Protein AF-A0A6A7M0Q8-F1 (afdb_monomer)

pLDDT: mean 86.92, std 11.74, range [56.19, 98.5]

Foldseek 3Di:
DVVLVVLLVVLVVLLVVLQVVLVVLVLVLLQLVLVVCVPPDDDPVRCVSSVPDDNDPPDDVVVSVVSVVVSVVSSVVSNVSSVVSVVVSVVD

Structure (mmCIF, N/CA/C/O backbone):
data_AF-A0A6A7M0Q8-F1
#
_entry.id   AF-A0A6A7M0Q8-F1
#
loop_
_atom_site.group_PDB
_atom_site.id
_atom_site.type_symbol
_atom_site.label_atom_id
_atom_site.label_alt_id
_atom_site.label_comp_id
_atom_site.label_asym_id
_atom_site.label_entity_id
_atom_site.label_seq_id
_atom_site.pdbx_PDB_ins_code
_atom_site.Cartn_x
_atom_site.Cartn_y
_atom_site.Cartn_z
_atom_site.occupancy
_atom_site.B_iso_or_equiv
_atom_site.auth_seq_id
_atom_site.auth_comp_id
_atom_site.auth_asym_id
_atom_site.auth_atom_id
_atom_site.pdbx_PDB_model_num
ATOM 1 N N . MET A 1 1 ? -14.020 5.997 28.260 1.00 78.06 1 MET A N 1
ATOM 2 C CA . MET A 1 1 ? -14.130 7.052 27.226 1.00 78.06 1 MET A CA 1
ATOM 3 C C . MET A 1 1 ? -12.767 7.541 26.744 1.00 78.06 1 MET A C 1
ATOM 5 O O . MET A 1 1 ? -12.509 7.409 25.559 1.00 78.06 1 MET A O 1
ATOM 9 N N . PHE A 1 2 ? -11.872 8.031 27.618 1.00 91.81 2 PHE A N 1
ATOM 10 C CA . PHE A 1 2 ? -10.529 8.487 27.205 1.00 91.81 2 PHE A CA 1
ATOM 11 C C . PHE A 1 2 ? -9.692 7.389 26.515 1.00 91.81 2 PHE A C 1
ATOM 13 O O . PHE A 1 2 ? -9.184 7.612 25.423 1.00 91.81 2 PHE A O 1
ATOM 20 N N . GLN A 1 3 ? -9.635 6.179 27.087 1.00 93.06 3 GLN A N 1
ATOM 21 C CA . GLN A 1 3 ? -8.931 5.039 26.475 1.00 93.06 3 GLN A CA 1
ATOM 22 C C . GLN A 1 3 ? -9.515 4.630 25.118 1.00 93.06 3 GLN A C 1
ATOM 24 O O . GLN A 1 3 ? -8.763 4.440 24.174 1.00 93.06 3 GLN A O 1
ATOM 29 N N . THR A 1 4 ? -10.843 4.542 24.996 1.00 93.25 4 THR A N 1
ATOM 30 C CA . THR A 1 4 ? -11.513 4.220 23.725 1.00 93.25 4 THR A CA 1
ATOM 31 C C . THR A 1 4 ? -11.145 5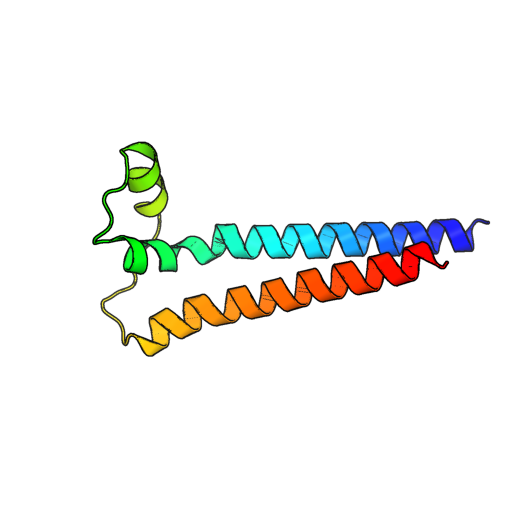.227 22.635 1.00 93.25 4 THR A C 1
ATOM 33 O O . THR A 1 4 ? -10.736 4.840 21.546 1.00 93.25 4 THR A O 1
ATOM 36 N N . LEU A 1 5 ? -11.211 6.526 22.948 1.00 95.38 5 LEU A N 1
ATOM 37 C CA . LEU A 1 5 ? -10.860 7.587 22.005 1.00 95.38 5 LEU A CA 1
ATOM 38 C C . LEU A 1 5 ? -9.378 7.532 21.607 1.00 95.38 5 LEU A C 1
ATOM 40 O O . LEU A 1 5 ? -9.045 7.695 20.433 1.00 95.38 5 LEU A O 1
ATOM 44 N N . GLN A 1 6 ? -8.493 7.268 22.571 1.00 96.44 6 GLN A N 1
ATOM 45 C CA . GLN A 1 6 ? -7.064 7.102 22.320 1.00 96.44 6 GLN A CA 1
ATOM 46 C C . GLN A 1 6 ? -6.796 5.919 21.380 1.00 96.44 6 GLN A C 1
ATOM 48 O O . GLN A 1 6 ? -6.064 6.075 20.404 1.00 96.44 6 GLN A O 1
ATOM 53 N N . THR A 1 7 ? -7.421 4.764 21.622 1.00 95.88 7 THR A N 1
ATOM 54 C CA . THR A 1 7 ? -7.266 3.581 20.766 1.00 95.88 7 THR A CA 1
ATOM 55 C C . THR A 1 7 ? -7.777 3.834 19.349 1.00 95.88 7 THR A C 1
ATOM 57 O O . THR A 1 7 ? -7.053 3.573 18.390 1.00 95.88 7 THR A O 1
ATOM 60 N 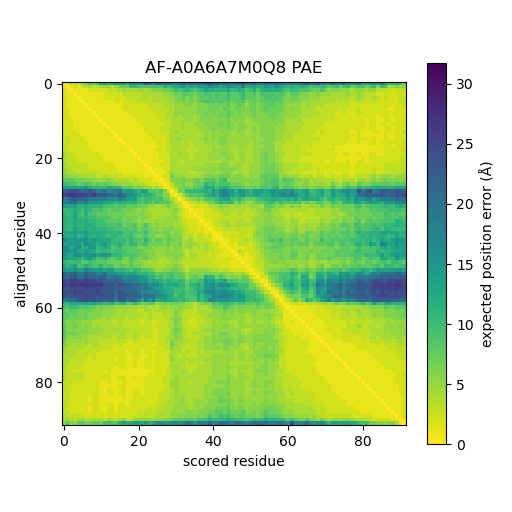N . LEU A 1 8 ? -8.976 4.407 19.197 1.00 96.81 8 LEU A N 1
ATOM 61 C CA . LEU A 1 8 ? -9.531 4.738 17.880 1.00 96.81 8 LEU A CA 1
ATOM 62 C C . LEU A 1 8 ? -8.640 5.723 17.115 1.00 96.81 8 LEU A C 1
ATOM 64 O O . LEU A 1 8 ? -8.413 5.551 15.920 1.00 96.81 8 LEU A O 1
ATOM 68 N N . THR A 1 9 ? -8.071 6.716 17.803 1.00 97.31 9 THR A N 1
ATOM 69 C CA . THR A 1 9 ? -7.151 7.685 17.188 1.00 97.31 9 THR A CA 1
ATOM 70 C C . THR A 1 9 ? -5.897 7.000 16.642 1.00 97.31 9 THR A C 1
ATOM 72 O O . THR A 1 9 ? -5.484 7.278 15.517 1.00 97.31 9 THR A O 1
ATOM 75 N N . ILE A 1 10 ? -5.310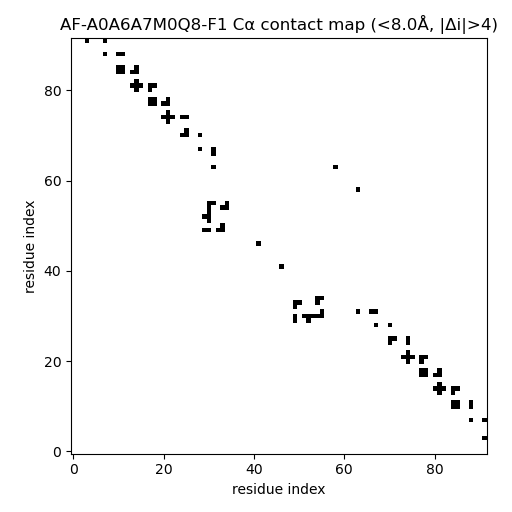 6.073 17.405 1.00 97.19 10 ILE A N 1
ATOM 76 C CA . ILE A 1 10 ? -4.130 5.310 16.973 1.00 97.19 10 ILE A CA 1
ATOM 77 C C . ILE A 1 10 ? -4.460 4.445 15.751 1.00 97.19 10 ILE A C 1
ATOM 79 O O . ILE A 1 10 ? -3.678 4.409 14.798 1.00 97.19 10 ILE A O 1
ATOM 83 N N . LEU A 1 11 ? -5.620 3.781 15.744 1.00 97.81 11 LEU A N 1
ATOM 84 C CA . LEU A 1 11 ? -6.048 2.954 14.615 1.00 97.81 11 LEU A CA 1
ATOM 85 C C . LEU A 1 11 ? -6.249 3.798 13.351 1.00 97.81 11 LEU A C 1
ATOM 87 O O . LEU A 1 11 ? -5.695 3.464 12.306 1.00 97.81 11 LEU A O 1
ATOM 91 N N . LEU A 1 12 ? -6.949 4.930 13.452 1.00 98.00 12 LEU A N 1
ATOM 92 C CA . LEU A 1 12 ? -7.171 5.842 12.325 1.00 98.00 12 LEU A CA 1
ATOM 93 C C . LEU A 1 12 ? -5.865 6.423 11.772 1.00 98.00 12 LEU A C 1
ATOM 95 O O . LEU A 1 12 ? -5.676 6.459 10.555 1.00 98.00 12 LEU A O 1
ATOM 99 N N . ALA A 1 13 ? -4.940 6.826 12.647 1.00 98.19 13 ALA A N 1
ATOM 100 C CA . ALA A 1 13 ? -3.616 7.277 12.228 1.00 98.19 13 ALA A CA 1
ATOM 101 C C . ALA A 1 13 ? -2.858 6.170 11.473 1.00 98.19 13 ALA A C 1
ATOM 103 O O . ALA A 1 13 ? -2.306 6.418 10.402 1.00 98.19 13 ALA A O 1
ATOM 104 N N . SER A 1 14 ? -2.892 4.937 11.984 1.00 97.81 14 SER A N 1
ATOM 105 C CA . SER A 1 14 ? -2.221 3.785 11.367 1.00 97.81 14 SER A CA 1
ATOM 106 C C . SER A 1 14 ? -2.796 3.452 9.984 1.00 97.81 14 SER A C 1
ATOM 108 O O . SER A 1 14 ? -2.038 3.236 9.038 1.00 97.81 14 SER A O 1
ATOM 110 N N . ILE A 1 15 ? -4.127 3.479 9.845 1.00 98.38 15 ILE A N 1
ATOM 111 C CA . ILE A 1 15 ? -4.850 3.299 8.574 1.00 98.38 15 ILE A CA 1
ATOM 112 C C . ILE A 1 15 ? -4.384 4.341 7.553 1.00 98.38 15 ILE A C 1
ATOM 114 O O . ILE A 1 15 ? -3.974 3.992 6.443 1.00 98.38 15 ILE A O 1
ATOM 118 N N . GLY A 1 16 ? -4.404 5.620 7.942 1.00 98.25 16 GLY A N 1
ATOM 119 C CA . GLY A 1 16 ? -3.995 6.724 7.077 1.00 98.25 16 GLY A CA 1
ATOM 120 C C . GLY A 1 16 ? -2.533 6.618 6.643 1.00 98.25 16 GLY A C 1
ATOM 121 O O . GLY A 1 16 ? -2.224 6.806 5.465 1.00 98.25 16 GLY A O 1
ATOM 122 N N . MET A 1 17 ? -1.637 6.253 7.563 1.00 98.31 17 MET A N 1
ATOM 123 C CA . MET A 1 17 ? -0.219 6.038 7.263 1.00 98.31 17 MET A CA 1
ATOM 124 C C . MET A 1 17 ? -0.007 4.887 6.277 1.00 98.31 17 MET A C 1
ATOM 126 O O . MET A 1 17 ? 0.722 5.059 5.301 1.00 98.31 17 MET A O 1
ATOM 130 N N . ALA A 1 18 ? -0.661 3.742 6.488 1.00 98.19 18 ALA A N 1
ATOM 131 C CA . ALA A 1 18 ? -0.538 2.585 5.605 1.00 98.19 18 ALA A CA 1
ATOM 132 C C . ALA A 1 18 ? -1.024 2.897 4.178 1.00 98.19 18 ALA A C 1
ATOM 134 O O . ALA A 1 18 ? -0.316 2.613 3.211 1.00 98.19 18 ALA A O 1
ATOM 135 N N . LEU A 1 19 ? -2.181 3.559 4.041 1.00 97.94 19 LEU A N 1
ATOM 136 C CA . LEU A 1 19 ? -2.717 3.967 2.736 1.00 97.94 19 LEU A CA 1
ATOM 137 C C . LEU A 1 19 ? -1.829 5.005 2.044 1.00 97.94 19 LEU A C 1
ATOM 139 O O . LEU A 1 19 ? -1.590 4.907 0.838 1.00 97.94 19 LEU A O 1
ATOM 143 N N . SER A 1 20 ? -1.312 5.978 2.798 1.00 97.62 20 SER A N 1
ATOM 144 C CA . SER A 1 20 ? -0.411 7.005 2.264 1.00 97.62 20 SER A CA 1
ATOM 145 C C . SER A 1 20 ? 0.892 6.387 1.762 1.00 97.62 20 SER A C 1
ATOM 147 O O . SER A 1 20 ? 1.355 6.721 0.672 1.00 97.62 20 SER A O 1
ATOM 149 N N . LEU A 1 21 ? 1.459 5.440 2.515 1.00 96.50 21 LEU A N 1
ATOM 150 C CA . LEU A 1 21 ? 2.673 4.736 2.119 1.00 96.50 21 LEU A CA 1
ATOM 151 C C . LEU A 1 21 ? 2.441 3.852 0.885 1.00 96.50 21 LEU A C 1
ATOM 153 O O . LEU A 1 21 ? 3.278 3.850 -0.014 1.00 96.50 21 LEU A O 1
ATOM 157 N N . ALA A 1 22 ? 1.298 3.166 0.784 1.00 95.38 22 ALA A N 1
ATOM 158 C CA . ALA A 1 22 ? 0.955 2.385 -0.405 1.00 95.38 22 ALA A CA 1
ATOM 159 C C . ALA A 1 22 ? 0.893 3.263 -1.673 1.00 95.38 22 ALA A C 1
ATOM 161 O O . ALA A 1 22 ? 1.446 2.901 -2.716 1.00 95.38 22 ALA A O 1
ATOM 162 N N . HIS A 1 23 ? 0.299 4.457 -1.574 1.00 92.88 23 HIS A N 1
ATOM 163 C CA . HIS A 1 23 ? 0.272 5.425 -2.676 1.00 92.88 23 HIS A CA 1
ATOM 164 C C . HIS A 1 23 ? 1.659 5.996 -2.983 1.00 92.88 23 HIS A C 1
ATOM 166 O O . HIS A 1 23 ? 2.021 6.134 -4.151 1.00 92.88 23 HIS A O 1
ATOM 172 N N . ALA A 1 24 ? 2.457 6.291 -1.956 1.00 92.19 24 ALA A N 1
ATOM 173 C CA . ALA A 1 24 ? 3.828 6.749 -2.143 1.00 92.19 24 ALA A CA 1
ATOM 174 C C . ALA A 1 24 ? 4.664 5.702 -2.897 1.00 92.19 24 ALA A C 1
ATOM 176 O O . ALA A 1 24 ? 5.361 6.050 -3.845 1.00 92.19 24 ALA A O 1
ATOM 177 N N . ILE A 1 25 ? 4.540 4.416 -2.552 1.00 90.81 25 ILE A N 1
ATOM 178 C CA . ILE A 1 25 ? 5.230 3.324 -3.254 1.00 90.81 25 ILE A CA 1
ATOM 179 C C . ILE A 1 25 ? 4.811 3.266 -4.729 1.00 90.81 25 ILE A C 1
ATOM 181 O O . ILE A 1 25 ? 5.675 3.133 -5.595 1.00 90.81 25 ILE A O 1
ATOM 185 N N . TYR A 1 26 ? 3.517 3.411 -5.036 1.00 83.81 26 TYR A N 1
ATOM 186 C CA . TYR A 1 26 ? 3.037 3.432 -6.423 1.00 83.81 26 TYR A CA 1
ATOM 187 C C . TYR A 1 26 ? 3.693 4.546 -7.244 1.00 83.81 26 TYR A C 1
ATOM 189 O O . TYR A 1 26 ? 4.212 4.293 -8.330 1.00 83.81 26 TYR A O 1
ATOM 197 N N . TRP A 1 27 ? 3.704 5.769 -6.711 1.00 78.88 27 TRP A N 1
ATOM 198 C CA . TRP A 1 27 ? 4.212 6.930 -7.435 1.00 78.88 27 TRP A CA 1
ATOM 199 C C . T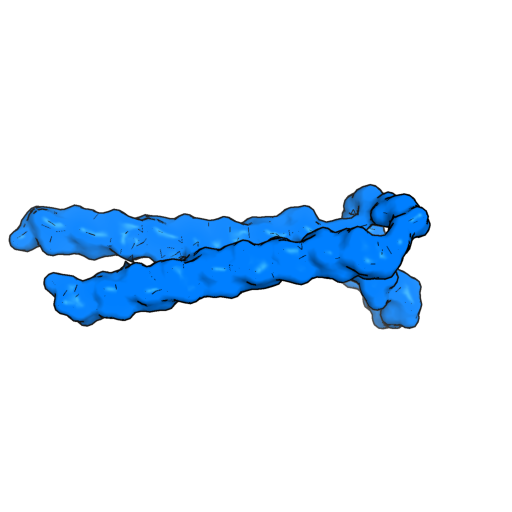RP A 1 27 ? 5.737 7.008 -7.481 1.00 78.88 27 TRP A C 1
ATOM 201 O O . TRP A 1 27 ? 6.281 7.520 -8.455 1.00 78.88 27 TRP A O 1
ATOM 211 N N . VAL A 1 28 ? 6.443 6.499 -6.470 1.00 77.19 28 VAL A N 1
ATOM 212 C CA . VAL A 1 28 ? 7.913 6.571 -6.401 1.00 77.19 28 VAL A CA 1
ATOM 213 C C . VAL A 1 28 ? 8.579 5.434 -7.177 1.00 77.19 28 VAL A C 1
ATOM 215 O O . VAL A 1 28 ? 9.646 5.635 -7.754 1.00 77.19 28 VAL A O 1
ATOM 218 N N . VAL A 1 29 ? 7.951 4.255 -7.277 1.00 72.00 29 VAL A N 1
ATOM 219 C CA . VAL A 1 29 ? 8.501 3.121 -8.049 1.00 72.00 29 VAL A CA 1
ATOM 220 C C . VAL A 1 29 ? 8.081 3.154 -9.534 1.00 72.00 29 VAL A C 1
ATOM 222 O O . VAL A 1 29 ? 8.185 2.181 -10.282 1.00 72.00 29 VAL A O 1
ATOM 225 N N . THR A 1 30 ? 7.753 4.349 -10.020 1.00 57.97 30 THR A N 1
ATOM 226 C CA . THR A 1 30 ? 7.427 4.673 -11.414 1.00 57.97 30 THR A CA 1
ATOM 227 C C . THR A 1 30 ? 8.518 4.458 -12.483 1.00 57.97 30 THR A C 1
ATOM 229 O O . THR A 1 30 ? 8.118 4.376 -13.648 1.00 57.97 30 THR A O 1
ATOM 232 N N . PRO A 1 31 ? 9.840 4.266 -12.230 1.00 56.19 31 PRO A N 1
ATOM 233 C CA . PRO A 1 31 ? 10.785 4.100 -13.343 1.00 56.19 31 PRO A CA 1
ATOM 234 C C . PRO A 1 31 ? 10.708 2.731 -14.041 1.00 56.19 31 PRO A C 1
ATOM 236 O O . PRO A 1 31 ? 11.426 2.501 -15.012 1.00 56.19 31 PRO A O 1
ATOM 239 N N . VAL A 1 32 ? 9.839 1.819 -13.594 1.00 60.78 32 VAL A N 1
ATOM 240 C CA . VAL A 1 32 ? 9.595 0.551 -14.297 1.00 60.78 32 VAL A CA 1
ATOM 241 C C . VAL A 1 32 ? 8.558 0.717 -15.419 1.00 60.78 32 VAL A C 1
ATOM 243 O O . VAL A 1 32 ? 8.705 0.112 -16.479 1.00 60.78 32 VAL A O 1
ATOM 246 N N . ASN A 1 33 ? 7.575 1.615 -15.268 1.00 70.44 33 ASN A N 1
ATOM 247 C CA . ASN A 1 33 ? 6.548 1.842 -16.294 1.00 70.44 33 ASN A CA 1
ATOM 248 C C . ASN A 1 33 ? 7.127 2.347 -17.618 1.00 70.44 33 ASN A C 1
ATOM 250 O O . ASN A 1 33 ? 6.631 1.974 -18.672 1.00 70.44 33 ASN A O 1
ATOM 254 N N . LYS A 1 34 ? 8.208 3.133 -17.583 1.00 75.88 34 LYS A N 1
ATOM 255 C CA . LYS A 1 34 ? 8.887 3.619 -18.793 1.00 75.88 34 LYS A CA 1
ATOM 256 C C . LYS A 1 34 ? 9.321 2.483 -19.726 1.00 75.88 34 LYS A C 1
ATOM 258 O O . LYS A 1 34 ? 9.216 2.624 -20.938 1.00 75.88 34 LYS A O 1
ATOM 263 N N . VAL A 1 35 ? 9.795 1.363 -19.171 1.00 78.50 35 VAL A N 1
ATOM 264 C CA . VAL A 1 35 ? 10.214 0.194 -19.963 1.00 78.50 35 VAL A CA 1
ATOM 265 C C . VAL A 1 35 ? 9.007 -0.540 -20.546 1.00 78.50 35 VAL A C 1
ATOM 267 O O . VAL A 1 35 ? 9.057 -0.962 -21.697 1.00 78.50 35 VAL A O 1
ATOM 270 N N . TRP A 1 36 ? 7.924 -0.666 -19.776 1.00 80.12 36 TRP A N 1
ATOM 271 C CA . TRP A 1 36 ? 6.705 -1.359 -20.209 1.00 80.12 36 TRP A CA 1
ATOM 272 C C . TRP A 1 36 ? 5.863 -0.554 -21.205 1.00 80.12 36 TRP A C 1
ATOM 274 O O . TRP A 1 36 ? 5.189 -1.142 -22.039 1.00 80.12 36 TRP A O 1
ATOM 284 N N . LEU A 1 37 ? 5.916 0.778 -21.13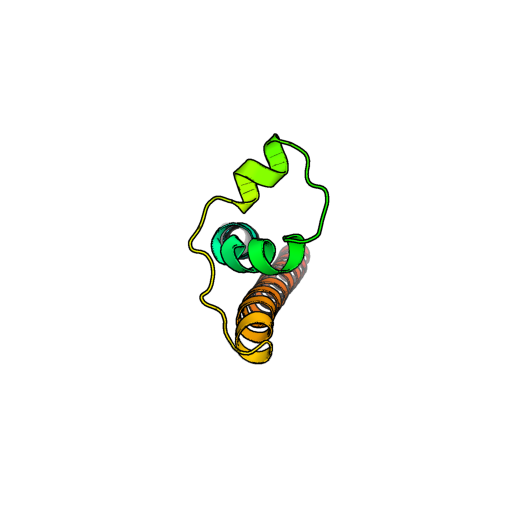9 1.00 83.25 37 LEU A N 1
ATOM 285 C CA . LEU A 1 37 ? 5.124 1.688 -21.974 1.00 83.25 37 LEU A CA 1
ATOM 286 C C . LEU A 1 37 ? 5.880 2.206 -23.208 1.00 83.25 37 LEU A C 1
ATOM 288 O O . LEU A 1 37 ? 5.369 3.070 -23.914 1.00 83.25 37 LEU A O 1
ATOM 292 N N . LYS A 1 38 ? 7.098 1.720 -23.473 1.00 80.62 38 LYS A N 1
ATOM 293 C CA . LYS A 1 38 ? 7.976 2.252 -24.534 1.00 80.62 38 LYS A CA 1
ATOM 294 C C . LYS A 1 38 ? 7.391 2.147 -25.950 1.00 80.62 38 LYS A C 1
ATOM 296 O O . LYS A 1 38 ? 7.699 2.989 -26.786 1.00 80.62 38 LYS A O 1
ATOM 301 N N . ASP A 1 39 ? 6.562 1.134 -26.194 1.00 85.75 39 ASP A N 1
ATOM 302 C CA . ASP A 1 39 ? 5.934 0.865 -27.493 1.00 85.75 39 ASP A CA 1
ATOM 303 C C . ASP A 1 39 ? 4.469 1.347 -27.538 1.00 85.75 39 ASP A C 1
ATOM 305 O O . ASP A 1 39 ? 3.783 1.184 -28.548 1.00 85.75 39 ASP A O 1
ATOM 309 N N . GLU A 1 40 ? 3.986 1.961 -26.451 1.00 88.19 40 GLU A N 1
ATOM 310 C CA . GLU A 1 40 ? 2.617 2.454 -26.332 1.00 88.19 40 GLU A CA 1
ATOM 311 C C . GLU A 1 40 ? 2.497 3.888 -26.866 1.00 88.19 40 GLU A C 1
ATOM 313 O O . GLU A 1 40 ? 3.371 4.737 -26.660 1.00 88.19 40 GLU A O 1
ATOM 318 N N . LYS A 1 41 ? 1.383 4.200 -27.539 1.00 88.56 41 LYS A N 1
ATOM 319 C CA . LYS A 1 41 ? 1.137 5.547 -28.076 1.00 88.56 41 LYS A CA 1
ATOM 320 C C . LYS A 1 41 ? 0.604 6.471 -26.986 1.00 88.56 41 LYS A C 1
ATOM 322 O O . LYS A 1 41 ? -0.594 6.727 -26.898 1.00 88.56 41 LYS A O 1
ATOM 327 N N . LEU A 1 42 ? 1.513 6.992 -26.171 1.00 87.56 42 LEU A N 1
ATOM 328 C CA . LEU A 1 42 ? 1.186 7.984 -25.150 1.00 87.56 42 LEU A CA 1
ATOM 329 C C . LEU A 1 42 ? 0.953 9.371 -25.765 1.00 87.56 42 LEU A C 1
ATOM 331 O O . LEU A 1 42 ? 1.602 9.767 -26.736 1.00 87.56 42 LEU A O 1
ATOM 335 N N . ASP A 1 43 ? 0.042 10.135 -25.164 1.00 90.44 43 ASP A N 1
ATOM 336 C CA . ASP A 1 43 ? -0.125 11.551 -25.468 1.00 90.44 43 ASP A CA 1
ATOM 337 C C . ASP A 1 43 ? 1.074 12.372 -24.951 1.00 90.44 43 ASP A C 1
ATOM 339 O O . ASP A 1 43 ? 1.962 11.878 -24.251 1.00 90.44 43 ASP A O 1
ATOM 343 N N . ARG A 1 44 ? 1.135 13.662 -25.301 1.00 87.25 44 ARG A N 1
ATOM 344 C CA . ARG A 1 44 ? 2.291 14.508 -24.957 1.00 87.25 44 ARG A CA 1
ATOM 345 C C . ARG A 1 44 ? 2.517 14.610 -23.442 1.00 87.25 44 ARG A C 1
ATOM 347 O O . ARG A 1 44 ? 3.669 14.634 -23.001 1.00 87.25 44 ARG A O 1
ATOM 354 N N . ALA A 1 45 ? 1.438 14.688 -22.663 1.00 86.12 45 ALA A N 1
ATOM 355 C CA . ALA A 1 45 ? 1.500 14.792 -21.210 1.00 86.12 45 ALA A CA 1
ATOM 356 C C . ALA A 1 45 ? 1.982 13.477 -20.576 1.00 86.12 45 ALA A C 1
ATOM 358 O O . ALA A 1 45 ? 2.954 13.493 -19.820 1.00 86.12 45 ALA A O 1
ATOM 359 N N . GLY A 1 46 ? 1.376 12.343 -20.940 1.00 81.12 46 GLY A N 1
ATOM 360 C CA . GLY A 1 46 ? 1.761 11.017 -20.462 1.00 81.12 46 GLY A CA 1
ATOM 361 C C . GLY A 1 46 ? 3.184 10.643 -20.866 1.00 81.12 46 GLY A C 1
ATOM 362 O O . GLY A 1 46 ? 3.971 10.213 -20.023 1.00 81.12 46 GLY A O 1
ATOM 363 N N . GLY A 1 47 ? 3.565 10.895 -22.121 1.00 83.06 47 GLY A N 1
ATOM 364 C CA . GLY A 1 47 ? 4.925 10.654 -22.605 1.00 83.06 47 GLY A CA 1
ATOM 365 C C . GLY A 1 47 ? 5.976 11.452 -21.828 1.00 83.06 47 GLY A C 1
ATOM 366 O O . GLY A 1 47 ? 7.010 10.905 -21.456 1.00 83.06 47 GLY A O 1
ATOM 367 N N . SER A 1 48 ? 5.693 12.719 -21.504 1.00 83.88 48 SER A N 1
ATOM 368 C CA . SER A 1 48 ? 6.602 13.552 -20.699 1.00 83.88 48 SER A CA 1
ATOM 369 C C . SER A 1 48 ? 6.689 13.080 -19.244 1.00 83.88 48 SER A C 1
ATOM 371 O O . SER A 1 48 ? 7.777 13.060 -18.672 1.00 83.88 48 SER A O 1
ATOM 373 N N . PHE A 1 49 ? 5.562 12.662 -18.658 1.00 80.31 49 PHE A N 1
ATOM 374 C CA . PHE A 1 49 ? 5.506 12.139 -17.293 1.00 80.31 49 PHE A CA 1
ATOM 375 C C . PHE A 1 49 ? 6.335 10.856 -17.138 1.00 80.31 49 PHE A C 1
ATOM 377 O O . PHE A 1 49 ? 7.178 10.777 -16.249 1.00 80.31 49 PHE A O 1
ATOM 384 N N . PHE A 1 50 ? 6.165 9.880 -18.035 1.00 78.75 50 PHE A N 1
ATOM 385 C CA . PHE A 1 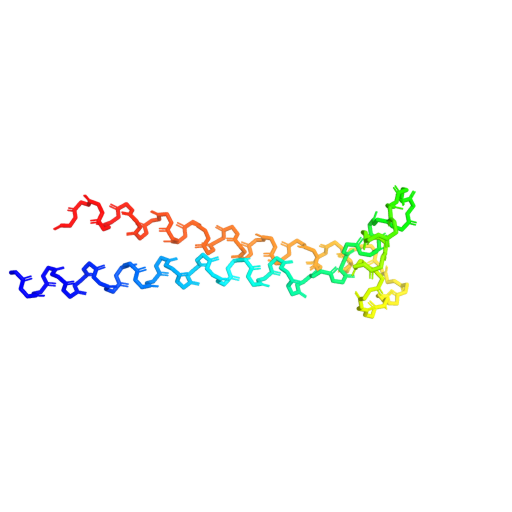50 ? 6.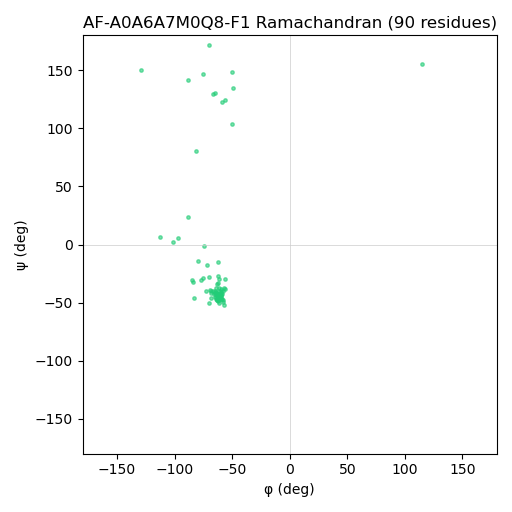906 8.613 -17.983 1.00 78.75 50 PHE A CA 1
ATOM 386 C C . PHE A 1 50 ? 8.335 8.706 -18.538 1.00 78.75 50 PHE A C 1
ATOM 388 O O . PHE A 1 50 ? 9.149 7.815 -18.294 1.00 78.75 50 PHE A O 1
ATOM 395 N N . ALA A 1 51 ? 8.681 9.778 -19.261 1.00 75.31 51 ALA A N 1
ATOM 396 C CA . ALA A 1 51 ? 10.063 10.047 -19.650 1.00 75.31 51 ALA A CA 1
ATOM 397 C C . ALA A 1 51 ? 10.938 10.457 -18.454 1.00 75.31 51 ALA A C 1
ATOM 399 O O . ALA A 1 51 ? 12.145 10.187 -18.485 1.00 75.31 51 ALA A O 1
ATOM 400 N N . ALA A 1 52 ? 10.346 11.065 -17.417 1.00 71.62 52 ALA A N 1
ATOM 401 C CA . ALA A 1 52 ? 11.029 11.438 -16.184 1.00 71.62 52 ALA A CA 1
ATOM 402 C C . ALA A 1 52 ? 11.471 10.188 -15.399 1.00 71.62 52 ALA A C 1
ATOM 404 O O . ALA A 1 52 ? 10.692 9.269 -15.165 1.00 71.62 52 ALA A O 1
ATOM 405 N N . GLY A 1 53 ? 12.744 10.149 -15.001 1.00 63.84 53 GLY A N 1
ATOM 406 C CA . GLY A 1 53 ? 13.364 8.997 -14.338 1.00 63.84 53 GLY A CA 1
ATOM 407 C C . GLY A 1 53 ? 14.476 8.356 -15.172 1.00 63.84 53 GLY A C 1
ATOM 408 O O . GLY A 1 53 ? 14.522 8.481 -16.403 1.00 63.84 53 GLY A O 1
ATOM 409 N N . SER A 1 54 ? 15.412 7.682 -14.499 1.00 59.22 54 SER A N 1
ATOM 410 C CA . SER A 1 54 ? 16.500 6.988 -15.187 1.00 59.22 54 SER A CA 1
ATOM 411 C C . SER A 1 54 ? 15.927 5.853 -16.033 1.00 59.22 54 SER A C 1
ATOM 413 O O . SER A 1 54 ? 15.112 5.054 -15.567 1.00 59.22 54 SER A O 1
ATOM 415 N N . ALA A 1 55 ? 16.335 5.788 -17.303 1.00 58.50 55 ALA A N 1
ATOM 416 C CA . ALA A 1 55 ? 16.112 4.579 -18.078 1.00 58.50 55 ALA A CA 1
ATOM 417 C C . ALA A 1 55 ? 16.829 3.447 -17.337 1.00 58.50 55 ALA A C 1
ATOM 419 O O . ALA A 1 55 ? 18.025 3.555 -17.054 1.00 58.50 55 ALA A O 1
ATOM 420 N N . ALA A 1 56 ? 16.096 2.395 -16.969 1.00 60.97 56 ALA A N 1
ATOM 421 C CA . ALA A 1 56 ? 16.751 1.175 -16.539 1.00 60.97 56 ALA A CA 1
ATOM 422 C C . ALA A 1 56 ? 17.668 0.753 -17.691 1.00 60.97 56 ALA A C 1
ATOM 424 O O . ALA A 1 56 ? 17.203 0.650 -18.828 1.00 60.97 56 ALA A O 1
ATOM 425 N N . ALA A 1 57 ? 18.963 0.583 -17.410 1.00 61.78 57 ALA A N 1
ATOM 426 C CA . ALA A 1 57 ? 19.879 -0.013 -18.371 1.00 61.78 57 ALA A CA 1
ATOM 427 C C . ALA A 1 57 ? 19.260 -1.318 -18.889 1.00 61.78 57 ALA A C 1
ATOM 429 O O . ALA A 1 57 ? 18.506 -1.965 -18.153 1.00 61.78 57 ALA A O 1
ATOM 430 N N . GLU A 1 58 ? 19.553 -1.670 -20.140 1.00 61.72 58 GLU A N 1
ATOM 431 C CA . GLU A 1 58 ? 19.126 -2.932 -20.738 1.00 61.72 58 GLU A CA 1
ATOM 432 C C . GLU A 1 58 ? 19.507 -4.068 -19.778 1.00 61.72 58 GLU A C 1
ATOM 434 O O . GLU A 1 58 ? 20.678 -4.367 -19.550 1.00 61.72 58 GLU A O 1
ATOM 439 N N . SER A 1 59 ? 18.501 -4.578 -19.073 1.00 69.81 59 SER A N 1
ATOM 440 C CA . SER A 1 59 ? 18.643 -5.468 -17.926 1.00 69.81 59 SER A CA 1
ATOM 441 C C . SER A 1 59 ? 17.749 -6.667 -18.154 1.00 69.81 59 SER A C 1
ATOM 443 O O . SER A 1 59 ? 16.726 -6.569 -18.834 1.00 69.81 59 SER A O 1
ATOM 445 N N . ASP A 1 60 ? 18.159 -7.807 -17.602 1.00 86.19 60 ASP A N 1
ATOM 446 C CA . ASP A 1 60 ? 17.393 -9.045 -17.678 1.00 86.19 60 ASP A CA 1
ATOM 447 C C . ASP A 1 60 ? 15.928 -8.791 -17.280 1.00 86.19 60 ASP A C 1
ATOM 449 O O . ASP A 1 60 ? 15.637 -8.121 -16.283 1.00 86.19 60 ASP A O 1
ATOM 453 N N . TRP A 1 61 ? 14.994 -9.328 -18.064 1.00 83.88 61 TRP A N 1
ATOM 454 C CA . TRP A 1 61 ? 13.559 -9.126 -17.881 1.00 83.88 61 TRP A CA 1
ATOM 455 C C . TRP A 1 61 ? 13.097 -9.542 -16.481 1.00 83.88 61 TRP A C 1
ATOM 457 O O . TRP A 1 61 ? 12.162 -8.950 -15.943 1.00 83.88 61 TRP A O 1
ATOM 467 N N . LYS A 1 62 ? 13.778 -10.517 -15.861 1.00 89.06 62 LYS A N 1
ATOM 468 C CA . LYS A 1 62 ? 13.513 -10.938 -14.479 1.00 89.06 62 LYS A CA 1
ATOM 469 C C . LYS A 1 62 ? 13.788 -9.815 -13.487 1.00 89.06 62 LYS A C 1
ATOM 471 O O . LYS A 1 62 ? 12.961 -9.558 -12.625 1.00 89.06 62 LYS A O 1
ATOM 476 N N . VAL A 1 63 ? 14.891 -9.086 -13.656 1.00 85.56 63 VAL A N 1
ATOM 477 C CA . VAL A 1 63 ? 15.241 -7.946 -12.795 1.00 85.56 63 VAL A CA 1
ATOM 478 C C . VAL A 1 63 ? 14.202 -6.834 -12.932 1.00 85.56 63 VAL A C 1
ATOM 480 O O . VAL A 1 63 ? 13.785 -6.242 -11.938 1.00 85.56 63 VAL A O 1
ATOM 483 N N . LEU A 1 64 ? 13.752 -6.556 -14.157 1.00 83.56 64 LEU A N 1
ATOM 484 C CA . LEU A 1 64 ? 12.714 -5.557 -14.416 1.00 83.56 64 LEU A CA 1
ATOM 485 C C . LEU A 1 64 ? 11.357 -5.961 -13.830 1.00 83.56 64 LEU A C 1
ATOM 487 O O . LEU A 1 64 ? 10.691 -5.128 -13.214 1.00 83.56 64 LEU A O 1
ATOM 491 N N . ARG A 1 65 ? 10.971 -7.234 -13.975 1.00 86.12 65 ARG A N 1
ATOM 492 C CA . ARG A 1 65 ? 9.762 -7.792 -13.363 1.00 86.12 65 ARG A CA 1
ATOM 493 C C . ARG A 1 65 ? 9.832 -7.717 -11.843 1.00 86.12 65 ARG A C 1
ATOM 495 O O . ARG A 1 65 ? 8.907 -7.195 -11.240 1.00 86.12 65 ARG A O 1
ATOM 502 N N . ASP A 1 66 ? 10.916 -8.174 -11.226 1.00 87.94 66 ASP A N 1
ATOM 503 C CA . ASP A 1 66 ? 11.027 -8.227 -9.765 1.00 87.94 66 ASP A CA 1
ATOM 504 C C . ASP A 1 66 ? 10.996 -6.809 -9.161 1.00 87.94 66 ASP A C 1
ATOM 506 O O . ASP A 1 66 ? 10.350 -6.572 -8.139 1.00 87.94 66 ASP A O 1
ATOM 510 N N . ARG A 1 67 ? 11.612 -5.826 -9.838 1.00 83.50 67 ARG A N 1
ATOM 511 C CA . ARG A 1 67 ? 11.515 -4.400 -9.470 1.00 83.50 67 ARG A CA 1
ATOM 512 C C . ARG A 1 67 ? 10.096 -3.845 -9.558 1.00 83.50 67 ARG A C 1
ATOM 514 O O . ARG A 1 67 ? 9.805 -2.873 -8.869 1.00 83.50 67 ARG A O 1
ATOM 521 N N . TRP A 1 68 ? 9.243 -4.410 -10.407 1.00 82.88 68 TRP A N 1
ATOM 522 C CA . TRP A 1 68 ? 7.826 -4.065 -10.474 1.00 82.88 68 TRP A CA 1
ATOM 523 C C . TRP A 1 68 ? 7.016 -4.820 -9.414 1.00 82.88 68 TRP A C 1
ATOM 525 O O . TRP A 1 68 ? 6.223 -4.209 -8.706 1.00 82.88 68 TRP A O 1
ATOM 535 N N . GLU A 1 69 ? 7.236 -6.124 -9.263 1.00 89.62 69 GLU A N 1
ATOM 536 C CA . GLU A 1 69 ? 6.420 -7.033 -8.452 1.00 89.62 69 GLU A CA 1
ATOM 537 C C . GLU A 1 69 ? 6.539 -6.760 -6.946 1.00 89.62 69 GLU A C 1
ATOM 539 O O . GLU A 1 69 ? 5.524 -6.627 -6.262 1.00 89.62 69 GLU A O 1
ATOM 544 N N . TRP A 1 70 ? 7.754 -6.578 -6.420 1.00 90.69 70 TRP A N 1
ATOM 545 C CA . TRP A 1 70 ? 7.968 -6.360 -4.983 1.00 90.69 70 TRP A CA 1
ATOM 546 C C . TRP A 1 70 ? 7.254 -5.121 -4.414 1.00 90.69 70 TRP A C 1
ATOM 548 O O . TRP A 1 70 ? 6.595 -5.239 -3.378 1.00 90.69 70 TRP A O 1
ATOM 558 N N . PRO A 1 71 ? 7.308 -3.942 -5.064 1.00 90.06 71 PRO A N 1
ATOM 559 C CA . PRO A 1 71 ? 6.495 -2.792 -4.673 1.00 90.06 71 PRO A CA 1
ATOM 560 C C . PRO A 1 71 ? 4.989 -3.071 -4.670 1.00 90.06 71 PRO A C 1
ATOM 562 O O . PRO A 1 71 ? 4.286 -2.574 -3.793 1.00 90.06 71 PRO A O 1
ATOM 565 N N . HIS A 1 72 ? 4.479 -3.865 -5.618 1.00 90.81 72 HIS A N 1
ATOM 566 C CA . HIS A 1 72 ? 3.059 -4.233 -5.649 1.00 90.81 72 HIS A CA 1
ATOM 567 C C . HIS A 1 72 ? 2.694 -5.143 -4.476 1.00 90.81 72 HIS A C 1
ATOM 569 O O . HIS A 1 72 ? 1.679 -4.907 -3.824 1.00 90.81 72 HIS A O 1
ATOM 575 N N . VAL A 1 73 ? 3.550 -6.114 -4.147 1.00 95.12 73 VAL A N 1
ATOM 576 C CA . VAL A 1 73 ? 3.383 -6.955 -2.954 1.00 95.12 73 VAL A CA 1
ATOM 577 C C . VAL A 1 73 ? 3.390 -6.099 -1.685 1.00 95.12 73 VAL A C 1
ATOM 579 O O . VAL A 1 73 ? 2.493 -6.228 -0.855 1.00 95.12 73 VAL A O 1
ATOM 582 N N . ALA A 1 74 ? 4.345 -5.175 -1.548 1.00 95.12 74 ALA A N 1
ATOM 583 C CA . ALA A 1 74 ? 4.418 -4.278 -0.395 1.00 95.12 74 ALA A CA 1
ATOM 584 C C . ALA A 1 74 ? 3.146 -3.427 -0.241 1.00 95.12 74 ALA A C 1
ATOM 586 O O . ALA A 1 74 ? 2.622 -3.288 0.864 1.00 95.12 74 ALA A O 1
ATOM 587 N N . ARG A 1 75 ? 2.610 -2.901 -1.348 1.00 95.38 75 ARG A N 1
ATOM 588 C CA . ARG A 1 75 ? 1.341 -2.161 -1.357 1.00 95.38 75 ARG A CA 1
ATOM 589 C C . ARG A 1 75 ? 0.164 -3.024 -0.931 1.00 95.38 75 ARG A C 1
ATOM 591 O O . ARG A 1 75 ? -0.578 -2.607 -0.051 1.00 95.38 75 ARG A O 1
ATOM 598 N N . ALA A 1 76 ? 0.037 -4.226 -1.488 1.00 96.62 76 ALA A N 1
ATOM 599 C CA . ALA A 1 76 ? -1.029 -5.152 -1.118 1.00 96.62 76 ALA A CA 1
ATOM 600 C C . ALA A 1 76 ? -0.997 -5.475 0.384 1.00 96.62 76 ALA A C 1
ATOM 602 O O . ALA A 1 76 ? -2.039 -5.501 1.035 1.00 96.62 76 ALA A O 1
ATOM 603 N N . VAL A 1 77 ? 0.197 -5.650 0.961 1.00 98.25 77 VAL A N 1
ATOM 604 C CA . VAL A 1 77 ? 0.364 -5.852 2.407 1.00 98.25 77 VAL A CA 1
ATOM 605 C C . VAL A 1 77 ? -0.078 -4.619 3.199 1.00 98.25 77 VAL A C 1
ATOM 607 O O . VAL A 1 77 ? -0.831 -4.760 4.158 1.00 98.25 77 VAL A O 1
ATOM 610 N N . LEU A 1 78 ? 0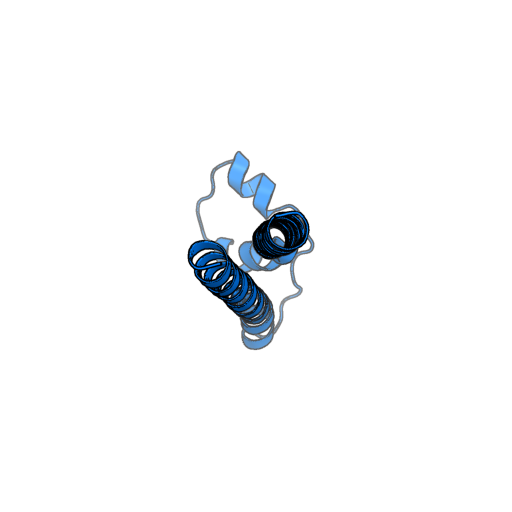.340 -3.411 2.809 1.00 98.25 78 LEU A N 1
ATOM 611 C CA . LEU A 1 78 ? -0.060 -2.172 3.491 1.00 98.25 78 LEU A CA 1
ATOM 612 C C . LEU A 1 78 ? -1.574 -1.930 3.424 1.00 98.25 78 LEU A C 1
ATOM 614 O O . LEU A 1 78 ? -2.188 -1.573 4.429 1.00 98.25 78 LEU A O 1
ATOM 618 N N . GLU A 1 79 ? -2.180 -2.153 2.261 1.00 98.00 79 GLU A N 1
ATOM 619 C CA . GLU A 1 79 ? -3.624 -2.029 2.052 1.00 98.00 79 GLU A CA 1
ATOM 620 C C . GLU A 1 79 ? -4.391 -3.078 2.875 1.00 98.00 79 GLU A C 1
ATOM 622 O O . GLU A 1 79 ? -5.383 -2.746 3.524 1.00 98.00 79 GLU A O 1
ATOM 627 N N . MET A 1 80 ? -3.886 -4.315 2.952 1.00 98.50 80 MET A N 1
ATOM 628 C CA . MET A 1 80 ? -4.457 -5.368 3.796 1.00 98.50 80 MET A CA 1
ATOM 629 C C . MET A 1 80 ? -4.367 -5.027 5.290 1.00 98.50 80 MET A C 1
ATOM 631 O O . MET A 1 80 ? -5.347 -5.173 6.017 1.00 98.50 80 MET A O 1
ATOM 635 N N . LEU A 1 81 ? -3.216 -4.537 5.761 1.00 98.38 81 LEU A N 1
ATOM 636 C CA . LEU A 1 81 ? -3.044 -4.101 7.151 1.00 98.38 81 LEU A CA 1
ATOM 637 C C . LEU A 1 81 ? -3.992 -2.948 7.497 1.00 98.38 81 LEU A C 1
ATOM 639 O O . LEU A 1 81 ? -4.576 -2.935 8.580 1.00 98.38 81 LEU A O 1
ATOM 643 N N . SER A 1 82 ? -4.178 -2.011 6.566 1.00 98.25 82 SER A N 1
ATOM 644 C CA . SER A 1 82 ? -5.133 -0.914 6.710 1.00 98.25 82 SER A CA 1
ATOM 645 C C . SER A 1 82 ? -6.574 -1.424 6.824 1.00 98.25 82 SER A C 1
ATOM 647 O O . SER A 1 82 ? -7.301 -1.017 7.730 1.00 98.25 82 SER A O 1
ATOM 649 N N . LEU A 1 83 ? -6.970 -2.383 5.979 1.00 98.19 83 LEU A N 1
ATOM 650 C CA . LEU A 1 83 ? -8.288 -3.017 6.050 1.00 98.19 83 LEU A CA 1
ATOM 651 C C . LEU A 1 83 ? -8.508 -3.728 7.392 1.00 98.19 83 LEU A C 1
ATOM 653 O O . LEU A 1 83 ? -9.549 -3.545 8.019 1.00 98.19 83 LEU A O 1
ATOM 657 N N . VAL A 1 84 ? -7.528 -4.503 7.860 1.00 98.25 84 VAL A N 1
ATOM 658 C CA . VAL A 1 84 ? -7.609 -5.187 9.160 1.00 98.25 84 VAL A CA 1
ATOM 659 C C . VAL A 1 84 ? -7.752 -4.174 10.297 1.00 98.25 84 VAL A C 1
ATOM 661 O O . VAL A 1 84 ? -8.630 -4.328 11.144 1.00 98.25 84 VAL A O 1
ATOM 664 N N . ALA A 1 85 ? -6.944 -3.111 10.303 1.00 97.62 85 ALA A N 1
ATOM 665 C CA . ALA A 1 85 ? -7.029 -2.057 11.311 1.00 97.62 85 ALA A CA 1
ATOM 666 C C . ALA A 1 85 ? -8.388 -1.337 11.290 1.00 97.62 85 ALA A C 1
ATOM 668 O O . ALA A 1 85 ? -8.927 -1.025 12.352 1.00 97.62 85 ALA A O 1
ATOM 669 N N . LEU A 1 86 ? -8.969 -1.121 10.105 1.00 98.19 86 LEU A N 1
ATOM 670 C CA . LEU A 1 86 ? -10.302 -0.539 9.952 1.00 98.19 86 LEU A CA 1
ATOM 671 C C . LEU A 1 86 ? -11.392 -1.449 10.527 1.00 98.19 86 LEU A C 1
ATOM 673 O O . LEU A 1 86 ? -12.259 -0.969 11.252 1.00 98.19 86 LEU A O 1
ATOM 677 N N . VAL A 1 87 ? -11.335 -2.753 10.246 1.00 98.19 87 VAL A N 1
ATOM 678 C CA . VAL A 1 87 ? -12.283 -3.730 10.806 1.00 98.19 87 VAL A CA 1
ATOM 679 C C . VAL A 1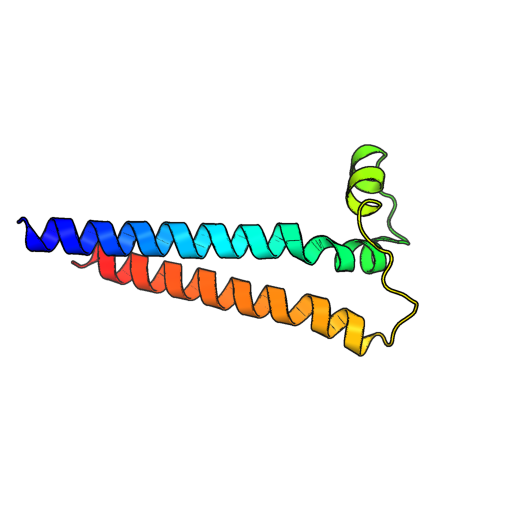 87 ? -12.190 -3.759 12.330 1.00 98.19 87 VAL A C 1
ATOM 681 O O . VAL A 1 87 ? -13.219 -3.731 12.997 1.00 98.19 87 VAL A O 1
ATOM 684 N N . VAL A 1 88 ? -10.974 -3.752 12.885 1.00 96.81 88 VAL A N 1
ATOM 685 C CA . VAL A 1 88 ? -10.760 -3.683 14.339 1.00 96.81 88 VAL A CA 1
ATOM 686 C C . VAL A 1 88 ? -11.329 -2.388 14.920 1.00 96.81 88 VAL A C 1
ATOM 688 O O . VAL A 1 88 ? -12.014 -2.436 15.936 1.00 96.81 88 VAL A O 1
ATOM 691 N N . ALA A 1 89 ? -11.097 -1.241 14.275 1.00 96.31 89 ALA A N 1
ATOM 692 C CA . ALA A 1 89 ? -11.633 0.044 14.723 1.00 96.31 89 ALA A CA 1
ATOM 693 C C . ALA A 1 89 ? -13.168 0.091 14.694 1.00 96.31 89 ALA A C 1
ATOM 695 O O . ALA A 1 89 ? -13.773 0.731 15.546 1.00 96.31 89 ALA A O 1
ATOM 696 N N . ALA A 1 90 ? -13.798 -0.588 13.732 1.00 95.69 90 ALA A N 1
ATOM 697 C CA . ALA A 1 90 ? -15.250 -0.601 13.572 1.00 95.69 90 ALA A CA 1
ATOM 698 C C . ALA A 1 90 ? -15.992 -1.400 14.659 1.00 95.69 90 ALA A C 1
ATOM 700 O O . ALA A 1 90 ? -17.200 -1.225 14.814 1.00 95.69 90 ALA A O 1
ATOM 701 N N . VAL A 1 91 ? -15.294 -2.276 15.390 1.00 93.38 91 VAL A N 1
ATOM 702 C CA . VAL A 1 91 ? -15.873 -3.128 16.448 1.00 93.38 91 VAL A CA 1
ATOM 703 C C . VAL A 1 91 ? -15.374 -2.777 17.856 1.00 93.38 91 VAL A C 1
ATOM 705 O O . VAL A 1 91 ? -15.666 -3.511 18.800 1.00 93.38 91 VAL A O 1
ATOM 708 N N . PHE A 1 92 ? -14.603 -1.693 17.984 1.00 79.75 92 PHE A N 1
ATOM 709 C CA . PHE A 1 92 ? -14.010 -1.198 19.232 1.00 79.75 92 PHE A CA 1
ATOM 710 C C . PHE A 1 92 ? -14.945 -0.244 19.985 1.00 79.75 92 PHE A C 1
ATOM 712 O O . PHE A 1 92 ? -14.913 -0.263 21.239 1.00 79.75 92 PHE A O 1
#

Secondary structure (DSSP, 8-state):
-HHHHHHHHHHHHHHHHHHHHHHHHHHHTGGGHHHHTTTS---HHHHHHHHSSPPPPS--HHHHHHHHHHHHHHHHHHHHHHHHHHHHHHT-

Mean predicted aligned error: 6.05 Å

Nearest PDB structures (foldseek):
  8teu-assembly1_X  TM=3.451E-01  e=8.068E+00  Human herpesvirus 5 strain AD169

Solvent-accessible surface area (backbone atoms only — not comparable to full-atom values): 5197 Å² total; per-residue (Å²): 107,71,66,59,54,52,52,46,50,54,38,54,52,49,30,53,51,27,49,51,49,30,51,47,47,59,68,68,60,44,50,52,53,39,71,76,46,66,88,52,93,61,54,76,67,57,44,54,58,51,60,56,62,68,76,71,68,98,61,61,68,65,61,55,47,51,68,49,48,54,56,51,53,54,26,54,51,28,48,48,51,23,51,53,40,49,55,53,54,76,75,108

Radius of gyration: 18.51 Å; Cα contacts (8 Å, |Δi|>4): 59; chains: 1; bounding box: 36×26×55 Å

Sequence (92 aa):
MFQTLQTLTILLASIGMALSLAHAIYWVVTPVNKVWLKDEKLDRAGGSFFAAGSAAAESDWKVLRDRWEWPHVARAVLEMLSLVALVVAAVF